Protein AF-A0A4U3AKW9-F1 (afdb_monomer)

Secondary structure (DSSP, 8-state):
-THHHHHHHHHHHHHHHHHHHHIIIIIHHHHHHHHHHHHHHTT--S-------SSHHHHHHHHHHHHHHHHHHHHHHHHHHHHHHHHHHHHHHHHHHHHHHHHHHHHHHHHHHHHHHHHHHHTT-

pLDDT: mean 92.84, std 8.99, range [41.31, 97.69]

Radius of gyration: 38.47 Å; Cα contacts (8 Å, |Δi|>4): 36; chains: 1; bounding box: 87×19×115 Å

Structure (mmCIF, N/CA/C/O backbone):
data_AF-A0A4U3AKW9-F1
#
_entry.id   AF-A0A4U3AKW9-F1
#
loop_
_atom_site.group_PDB
_atom_site.id
_atom_site.type_symbol
_atom_site.label_atom_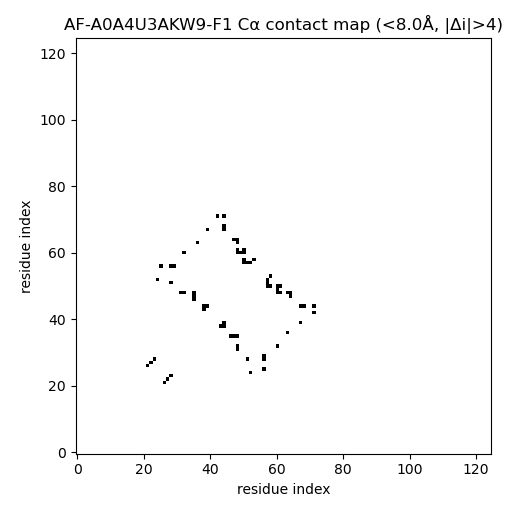id
_atom_site.label_alt_id
_atom_site.label_comp_id
_atom_site.label_asym_id
_atom_site.label_entity_id
_atom_site.label_seq_id
_atom_site.pdbx_PDB_ins_code
_atom_site.Cartn_x
_atom_site.Cartn_y
_atom_site.Cartn_z
_atom_site.occupancy
_atom_site.B_iso_or_equiv
_atom_site.auth_seq_id
_atom_site.auth_comp_id
_atom_site.auth_asym_id
_atom_site.auth_atom_id
_atom_site.pdbx_PDB_model_num
ATOM 1 N N . LYS A 1 1 ? 22.980 9.761 -55.810 1.00 66.50 1 LYS A N 1
ATOM 2 C CA . LYS A 1 1 ? 21.531 9.530 -55.580 1.00 66.50 1 LYS A CA 1
ATOM 3 C C . LYS A 1 1 ? 21.327 8.424 -54.540 1.00 66.50 1 LYS A C 1
ATOM 5 O O . LYS A 1 1 ? 20.449 8.562 -53.703 1.00 66.50 1 LYS A O 1
ATOM 10 N N . ASP A 1 2 ? 22.215 7.429 -54.506 1.00 81.38 2 ASP A N 1
ATOM 11 C CA . ASP A 1 2 ? 22.179 6.291 -53.568 1.00 81.38 2 ASP A CA 1
ATOM 12 C C . ASP A 1 2 ? 22.441 6.666 -52.099 1.00 81.38 2 ASP A C 1
ATOM 14 O O . ASP A 1 2 ? 21.935 6.012 -51.194 1.00 81.38 2 ASP A O 1
ATOM 18 N N . TYR A 1 3 ? 23.136 7.782 -51.835 1.00 90.19 3 TYR A N 1
ATOM 19 C CA . TYR A 1 3 ? 23.365 8.274 -50.467 1.00 90.19 3 TYR A CA 1
ATOM 20 C C . TYR A 1 3 ? 22.070 8.599 -49.701 1.00 90.19 3 TYR A C 1
ATOM 22 O O . TYR A 1 3 ? 22.019 8.413 -48.488 1.00 90.19 3 TYR A O 1
ATOM 30 N N . TYR A 1 4 ? 21.007 9.035 -50.391 1.00 93.50 4 TYR A N 1
ATOM 31 C CA . TYR A 1 4 ? 19.712 9.291 -49.753 1.00 93.50 4 TYR A CA 1
ATOM 32 C C . TYR A 1 4 ? 19.062 8.000 -49.244 1.00 93.50 4 TYR A C 1
ATOM 34 O O . TYR A 1 4 ? 18.428 8.012 -48.193 1.00 93.50 4 TYR A O 1
ATOM 42 N N . VAL A 1 5 ? 19.252 6.880 -49.950 1.00 93.38 5 VAL A N 1
ATOM 43 C CA . VAL A 1 5 ? 18.687 5.577 -49.564 1.00 93.38 5 VAL A CA 1
ATOM 44 C C . VAL A 1 5 ? 19.335 5.079 -48.273 1.00 93.38 5 VAL A C 1
ATOM 46 O O . VAL A 1 5 ? 18.629 4.698 -47.341 1.00 93.38 5 VAL A O 1
ATOM 49 N N . TYR A 1 6 ? 20.665 5.162 -48.169 1.00 93.75 6 TYR A N 1
ATOM 50 C CA . TYR A 1 6 ? 21.379 4.811 -46.936 1.00 93.75 6 TYR A CA 1
ATOM 51 C C . TYR A 1 6 ? 20.981 5.702 -45.752 1.00 93.75 6 TYR A C 1
ATOM 53 O O . TYR A 1 6 ? 20.806 5.202 -44.641 1.00 93.75 6 TYR A O 1
ATOM 61 N N . LEU A 1 7 ? 20.777 7.002 -45.987 1.00 95.38 7 LEU A N 1
ATOM 62 C CA . LEU A 1 7 ? 20.337 7.942 -44.954 1.00 95.38 7 LEU A CA 1
ATOM 63 C C . LEU A 1 7 ? 18.937 7.589 -44.428 1.00 95.38 7 LEU A C 1
ATOM 65 O O . LEU A 1 7 ? 18.734 7.551 -43.217 1.00 95.38 7 LEU A O 1
ATOM 69 N N . ILE A 1 8 ? 17.988 7.269 -45.313 1.00 95.31 8 ILE A N 1
ATOM 70 C CA . ILE A 1 8 ? 16.627 6.870 -44.918 1.00 95.31 8 ILE A CA 1
ATOM 71 C C . ILE A 1 8 ? 16.653 5.592 -44.075 1.00 95.31 8 ILE A C 1
ATOM 73 O O . ILE A 1 8 ? 15.999 5.541 -43.034 1.00 95.31 8 ILE A O 1
ATOM 77 N N . ILE A 1 9 ? 17.428 4.581 -44.483 1.00 96.00 9 ILE A N 1
ATOM 78 C CA . ILE A 1 9 ? 17.561 3.321 -43.735 1.00 96.00 9 ILE A CA 1
ATOM 79 C C . ILE A 1 9 ? 18.137 3.580 -42.337 1.00 96.00 9 ILE A C 1
ATOM 81 O O . ILE A 1 9 ? 17.621 3.057 -41.350 1.00 96.00 9 ILE A O 1
ATOM 85 N N . PHE A 1 10 ? 19.163 4.428 -42.236 1.00 96.31 10 PHE A N 1
ATOM 86 C CA . PHE A 1 10 ? 19.758 4.806 -40.956 1.00 96.31 10 PHE A CA 1
ATOM 87 C C . PHE A 1 10 ? 18.752 5.503 -40.026 1.00 96.31 10 PHE A C 1
ATOM 89 O O . PHE A 1 10 ? 18.633 5.135 -38.856 1.00 96.31 10 PHE A O 1
ATOM 96 N N . VAL A 1 11 ? 17.978 6.463 -40.544 1.00 97.19 11 VAL A N 1
ATOM 97 C CA . VAL A 1 11 ? 16.941 7.164 -39.768 1.00 97.19 11 VAL A CA 1
ATOM 98 C C . VAL A 1 11 ? 15.830 6.206 -39.329 1.00 97.19 11 VAL A C 1
ATOM 100 O O . VAL A 1 11 ? 15.391 6.271 -38.183 1.00 97.19 11 VAL A O 1
ATOM 103 N N . LEU A 1 12 ? 15.410 5.279 -40.194 1.00 97.06 12 LEU A N 1
ATOM 104 C CA . LEU A 1 12 ? 14.415 4.257 -39.854 1.00 97.06 12 LEU A CA 1
ATOM 105 C C . LEU A 1 12 ? 14.876 3.382 -38.685 1.00 97.06 12 LEU A C 1
ATOM 107 O O . LEU A 1 12 ? 14.122 3.176 -37.734 1.00 97.06 12 LEU A O 1
ATOM 111 N N . ILE A 1 13 ? 16.127 2.915 -38.727 1.00 97.25 13 ILE A N 1
ATOM 112 C CA . ILE A 1 13 ? 16.722 2.139 -37.633 1.00 97.25 13 ILE A CA 1
ATOM 113 C C . ILE A 1 13 ? 16.727 2.961 -36.340 1.00 97.25 13 ILE A C 1
ATOM 115 O O . ILE A 1 13 ? 16.332 2.454 -35.290 1.00 97.25 13 ILE A O 1
ATOM 119 N N . LEU A 1 14 ? 17.115 4.237 -36.411 1.00 97.00 14 LEU A N 1
ATOM 120 C CA . LEU A 1 14 ? 17.156 5.113 -35.243 1.00 97.00 14 LEU A CA 1
ATOM 121 C C . LEU A 1 14 ? 15.765 5.296 -34.610 1.00 97.00 14 LEU A C 1
ATOM 123 O O . LEU A 1 14 ? 15.634 5.202 -33.391 1.00 97.00 14 LEU A O 1
ATOM 127 N N . ILE A 1 15 ? 14.718 5.485 -35.421 1.00 96.81 15 ILE A N 1
ATOM 128 C CA . ILE A 1 15 ? 13.331 5.609 -34.944 1.00 96.81 15 ILE A CA 1
ATOM 129 C C . ILE A 1 15 ? 12.881 4.333 -34.227 1.00 96.81 15 ILE A C 1
ATOM 131 O O . ILE A 1 15 ? 12.294 4.415 -33.149 1.00 96.81 15 ILE A O 1
ATOM 135 N N . VAL A 1 16 ? 13.177 3.155 -34.786 1.00 96.94 16 VAL A N 1
ATOM 136 C CA . VAL A 1 16 ? 12.818 1.868 -34.167 1.00 96.94 16 VAL A CA 1
ATOM 137 C C . VAL A 1 16 ? 13.526 1.691 -32.823 1.00 96.94 16 VAL A C 1
ATOM 139 O O . VAL A 1 16 ? 12.891 1.310 -31.839 1.00 96.94 16 VAL A O 1
ATOM 142 N N . LEU A 1 17 ? 14.818 2.025 -32.748 1.00 96.81 17 LEU A N 1
ATOM 143 C CA . LEU A 1 17 ? 15.591 1.950 -31.505 1.00 96.81 17 LEU A CA 1
ATOM 144 C C . LEU A 1 17 ? 15.048 2.901 -30.432 1.00 96.81 17 LEU A C 1
ATOM 146 O O . LEU A 1 17 ? 14.847 2.491 -29.287 1.00 96.81 17 LEU A O 1
ATOM 150 N N . ILE A 1 18 ? 14.763 4.151 -30.804 1.00 96.06 18 ILE A N 1
ATOM 151 C CA . ILE A 1 18 ? 14.194 5.157 -29.899 1.00 96.06 18 ILE A CA 1
ATOM 152 C C . ILE A 1 18 ? 12.797 4.732 -29.429 1.00 96.06 18 ILE A C 1
ATOM 154 O O . ILE A 1 18 ? 12.503 4.786 -28.236 1.00 96.06 18 ILE A O 1
ATOM 158 N N . SER A 1 19 ? 11.944 4.258 -30.338 1.00 95.88 19 SER A N 1
ATOM 159 C CA . SER A 1 19 ? 10.599 3.774 -30.008 1.00 95.88 19 SER A CA 1
ATOM 160 C C . SER A 1 19 ? 10.645 2.621 -29.001 1.00 95.88 19 SER A C 1
ATOM 162 O O . SER A 1 19 ? 9.946 2.644 -27.985 1.00 95.88 19 SER A O 1
ATOM 164 N N . PHE A 1 20 ? 11.538 1.651 -29.218 1.00 96.62 20 PHE A N 1
ATOM 165 C CA . PHE A 1 20 ? 11.737 0.541 -28.290 1.00 96.62 20 PHE A CA 1
ATOM 166 C C . PHE A 1 20 ? 12.235 1.012 -26.914 1.00 96.62 20 PHE A C 1
ATOM 168 O O . PHE A 1 20 ? 11.788 0.508 -25.879 1.00 96.62 20 PHE A O 1
ATOM 175 N N . TYR A 1 21 ? 13.118 2.014 -26.886 1.00 94.56 21 TYR A N 1
ATOM 176 C CA . TYR A 1 21 ? 13.593 2.633 -25.650 1.00 94.56 21 TYR A CA 1
ATOM 177 C C . TYR A 1 21 ? 12.451 3.303 -24.863 1.00 94.56 21 TYR A C 1
ATOM 179 O O . TYR A 1 21 ? 12.255 2.990 -23.684 1.00 94.56 21 TYR A O 1
ATOM 187 N N . TYR A 1 22 ? 11.643 4.148 -25.514 1.00 93.62 22 TYR A N 1
ATOM 188 C CA . TYR A 1 22 ? 10.485 4.811 -24.895 1.00 93.62 22 TYR A CA 1
ATOM 189 C C . TYR A 1 22 ? 9.421 3.823 -24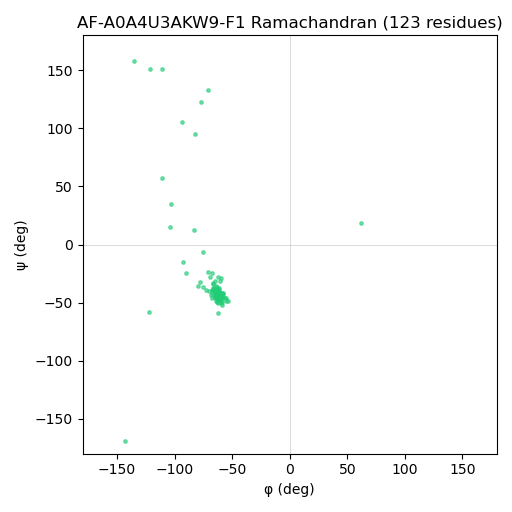.410 1.00 93.62 22 TYR A C 1
ATOM 191 O O . TYR A 1 22 ? 8.872 3.992 -23.319 1.00 93.62 22 TYR A O 1
ATOM 199 N N . SER A 1 23 ? 9.163 2.761 -25.177 1.00 93.75 23 SER A N 1
ATOM 200 C CA . SER A 1 23 ? 8.236 1.697 -24.783 1.00 93.75 23 SER A CA 1
ATOM 201 C C . SER A 1 23 ? 8.619 1.088 -23.428 1.00 93.75 23 SER A C 1
ATOM 203 O O . SER A 1 23 ? 7.776 0.952 -22.538 1.00 93.75 23 SER A O 1
ATOM 205 N N . LYS A 1 24 ? 9.910 0.789 -23.224 1.00 90.62 24 LYS A N 1
ATOM 206 C CA . LYS A 1 24 ? 10.400 0.209 -21.965 1.00 90.62 24 LYS A CA 1
ATOM 207 C C . LYS A 1 24 ? 10.489 1.204 -20.812 1.00 90.62 24 LYS A C 1
ATOM 209 O O . LYS A 1 24 ? 10.259 0.796 -19.677 1.00 90.62 24 LYS A O 1
ATOM 214 N N . LYS A 1 25 ? 10.869 2.457 -21.072 1.00 91.12 25 LYS A N 1
ATOM 215 C CA . LYS A 1 25 ? 11.151 3.446 -20.018 1.00 91.12 25 LYS A CA 1
ATOM 216 C C . LYS A 1 25 ? 9.946 4.279 -19.592 1.00 91.12 25 LYS A C 1
ATOM 218 O O . LYS A 1 25 ? 9.945 4.745 -18.464 1.00 91.12 25 LYS A O 1
ATOM 223 N N . ILE A 1 26 ? 8.942 4.441 -20.454 1.00 93.56 26 ILE A N 1
ATOM 224 C CA . ILE A 1 26 ? 7.778 5.297 -20.180 1.00 93.56 26 ILE A CA 1
ATOM 225 C C . ILE A 1 26 ? 6.476 4.503 -20.265 1.00 93.56 26 ILE A C 1
ATOM 227 O O . ILE A 1 26 ? 5.741 4.416 -19.284 1.00 93.56 26 ILE A O 1
ATOM 231 N N . ALA A 1 27 ? 6.191 3.878 -21.412 1.00 94.56 27 ALA A N 1
ATOM 232 C CA . ALA A 1 27 ? 4.880 3.264 -21.637 1.00 94.56 27 ALA A CA 1
ATOM 233 C C . ALA A 1 27 ? 4.611 2.085 -20.689 1.00 94.56 27 ALA A C 1
ATOM 235 O O . ALA A 1 27 ? 3.535 1.994 -20.101 1.00 94.56 27 ALA A O 1
ATOM 236 N N . LYS A 1 28 ? 5.597 1.196 -20.506 1.00 93.56 28 LYS A N 1
ATOM 237 C CA . LYS A 1 28 ? 5.444 0.023 -19.637 1.00 93.56 28 LYS A CA 1
ATOM 238 C C . LYS A 1 28 ? 5.219 0.397 -18.157 1.00 93.56 28 LYS A C 1
ATOM 240 O O . LYS A 1 28 ? 4.252 -0.119 -17.600 1.00 93.56 28 LYS A O 1
ATOM 245 N N . PRO A 1 29 ? 6.013 1.287 -17.528 1.00 94.06 29 PRO A N 1
ATOM 246 C CA . PRO A 1 29 ? 5.735 1.749 -16.164 1.00 94.06 29 PRO A CA 1
ATOM 247 C C . PRO A 1 29 ? 4.366 2.424 -16.003 1.00 94.06 29 PRO A C 1
ATOM 249 O O . PRO A 1 29 ? 3.655 2.139 -15.044 1.00 94.06 29 PRO A O 1
ATOM 252 N N . LEU A 1 30 ? 3.947 3.264 -16.959 1.00 95.38 30 LEU A N 1
ATOM 253 C CA . LEU A 1 30 ? 2.647 3.947 -16.889 1.00 95.38 30 LEU A CA 1
ATOM 254 C C . LEU A 1 30 ? 1.460 2.978 -16.948 1.00 95.38 30 LEU A C 1
ATOM 256 O O . LEU A 1 30 ? 0.490 3.148 -16.211 1.00 95.38 30 LEU A O 1
ATOM 260 N N . LEU A 1 31 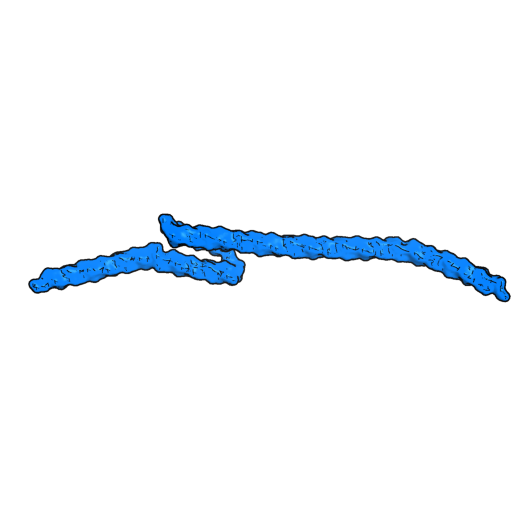? 1.542 1.942 -17.788 1.00 95.00 31 LEU A N 1
ATOM 261 C CA . LEU A 1 31 ? 0.517 0.896 -17.837 1.00 95.00 31 LEU A CA 1
ATOM 262 C C . LEU A 1 31 ? 0.432 0.132 -16.511 1.00 95.00 31 LEU A C 1
ATOM 264 O O . LEU A 1 31 ? -0.666 -0.088 -16.008 1.00 95.00 31 LEU A O 1
ATOM 268 N N . GLN A 1 32 ? 1.578 -0.194 -15.905 1.00 94.56 32 GLN A N 1
ATOM 269 C CA . GLN A 1 32 ? 1.619 -0.852 -14.596 1.00 94.56 32 GLN A CA 1
ATOM 270 C C . GLN A 1 32 ? 0.991 0.014 -13.499 1.00 94.56 32 GLN A C 1
ATOM 272 O O . GLN A 1 32 ? 0.163 -0.482 -12.739 1.00 94.56 32 GLN A O 1
ATOM 277 N N . ILE A 1 33 ? 1.321 1.310 -13.451 1.00 96.50 33 ILE A N 1
ATOM 278 C CA . ILE A 1 33 ? 0.714 2.259 -12.506 1.00 96.50 33 ILE A CA 1
ATOM 279 C C . ILE A 1 33 ? -0.810 2.258 -12.646 1.00 96.50 33 ILE A C 1
ATOM 281 O O . ILE A 1 33 ? -1.525 2.159 -11.649 1.00 96.50 33 ILE A O 1
ATOM 285 N N . ASN A 1 34 ? -1.314 2.358 -13.876 1.00 95.88 34 ASN A N 1
ATOM 286 C CA . ASN A 1 34 ? -2.746 2.384 -14.149 1.00 95.88 34 ASN A CA 1
ATOM 287 C C . ASN A 1 34 ? -3.445 1.089 -13.708 1.00 95.88 34 ASN A C 1
ATOM 289 O O . ASN A 1 34 ? -4.493 1.144 -13.064 1.00 95.88 34 ASN A O 1
ATOM 293 N N . ASP A 1 35 ? -2.862 -0.068 -14.014 1.00 96.19 35 ASP A N 1
ATOM 294 C CA . ASP A 1 35 ? -3.460 -1.360 -13.680 1.00 96.19 35 ASP A CA 1
ATOM 295 C C . ASP A 1 35 ? -3.466 -1.613 -12.166 1.00 96.19 35 ASP A C 1
ATOM 297 O O . ASP A 1 35 ? -4.496 -2.008 -11.618 1.00 96.19 35 ASP A O 1
ATOM 301 N N . THR A 1 36 ? -2.375 -1.308 -11.457 1.00 96.44 36 THR A N 1
ATOM 302 C CA . THR A 1 36 ? -2.340 -1.412 -9.988 1.00 96.44 36 THR A CA 1
ATOM 303 C C . THR A 1 36 ? -3.277 -0.396 -9.333 1.00 96.44 36 THR A C 1
ATOM 305 O O . THR A 1 36 ? -3.966 -0.724 -8.372 1.00 96.44 36 THR A O 1
ATOM 308 N N . THR A 1 37 ? -3.387 0.818 -9.875 1.00 97.00 37 THR A N 1
ATOM 309 C CA . THR A 1 37 ? -4.310 1.839 -9.348 1.00 97.00 37 THR A CA 1
ATOM 310 C C . THR A 1 37 ? -5.774 1.410 -9.489 1.00 97.00 37 THR A C 1
ATOM 312 O O . THR A 1 37 ? -6.572 1.650 -8.585 1.00 97.00 37 THR A O 1
ATOM 315 N N . LYS A 1 38 ? -6.140 0.705 -10.570 1.00 96.81 38 LYS A N 1
ATOM 316 C CA . LYS A 1 38 ? -7.474 0.092 -10.704 1.00 96.81 38 LYS A CA 1
ATOM 317 C C . LYS A 1 38 ? -7.734 -0.984 -9.648 1.00 96.81 38 LYS A C 1
ATOM 319 O O . LYS A 1 38 ? -8.847 -1.051 -9.135 1.00 96.81 38 LYS A O 1
ATOM 324 N N . LYS A 1 39 ? -6.728 -1.795 -9.300 1.00 96.50 39 LYS A N 1
ATOM 325 C CA . LYS A 1 39 ? -6.834 -2.784 -8.209 1.00 96.50 39 LYS A CA 1
ATOM 326 C C . LYS A 1 39 ? -7.051 -2.100 -6.858 1.00 96.50 39 LYS A C 1
ATOM 328 O O . LYS A 1 39 ? -7.995 -2.446 -6.155 1.00 96.50 39 LYS A O 1
ATOM 333 N N . ILE A 1 40 ? -6.283 -1.047 -6.570 1.00 96.75 40 ILE A N 1
ATOM 334 C CA . ILE A 1 40 ? -6.441 -0.224 -5.359 1.00 96.75 40 ILE A CA 1
ATOM 335 C C . ILE A 1 40 ? -7.857 0.368 -5.275 1.00 96.75 40 ILE A C 1
ATOM 337 O O . ILE A 1 40 ? -8.480 0.332 -4.216 1.00 96.75 40 ILE A O 1
ATOM 341 N N . ALA A 1 41 ? -8.401 0.869 -6.389 1.00 95.56 41 ALA A N 1
ATOM 342 C CA . ALA A 1 41 ? -9.779 1.362 -6.446 1.00 95.56 41 ALA A CA 1
ATOM 343 C C . ALA A 1 41 ? -10.821 0.261 -6.160 1.00 95.56 41 ALA A C 1
ATOM 345 O O . ALA A 1 41 ? -11.899 0.549 -5.646 1.00 95.56 41 ALA A O 1
ATOM 346 N N . GLY A 1 42 ? -10.487 -0.997 -6.455 1.00 96.19 42 GLY A N 1
ATOM 347 C CA . GLY A 1 42 ? -11.251 -2.186 -6.079 1.00 96.19 42 GLY A CA 1
ATOM 348 C C . GLY A 1 42 ? -10.989 -2.696 -4.656 1.00 96.19 42 GLY A C 1
ATOM 349 O O . GLY A 1 42 ? -11.399 -3.811 -4.353 1.00 96.19 42 GLY A O 1
ATOM 350 N N . LEU A 1 43 ? -10.319 -1.913 -3.798 1.00 94.94 43 LEU A N 1
ATOM 351 C CA . LEU A 1 43 ? -9.895 -2.284 -2.437 1.00 94.94 43 LEU A CA 1
ATOM 352 C C . LEU A 1 43 ? -8.906 -3.461 -2.378 1.00 94.94 43 LEU A C 1
ATOM 354 O O . LEU A 1 43 ? -8.715 -4.063 -1.319 1.00 94.94 43 LEU A O 1
ATOM 358 N N . ASP A 1 44 ? -8.250 -3.773 -3.494 1.00 96.12 44 ASP A N 1
ATOM 359 C CA . ASP A 1 44 ? -7.168 -4.748 -3.547 1.00 96.12 44 ASP A CA 1
ATOM 360 C C . ASP A 1 44 ? -5.819 -4.034 -3.393 1.00 96.12 44 ASP A C 1
ATOM 362 O O . ASP A 1 44 ? -5.321 -3.370 -4.305 1.00 96.12 44 ASP A O 1
ATOM 366 N N . PHE A 1 45 ? -5.238 -4.180 -2.202 1.00 95.44 45 PHE A N 1
ATOM 367 C CA . PHE A 1 45 ? -3.950 -3.600 -1.814 1.00 95.44 45 PHE A CA 1
ATOM 368 C C . PHE A 1 45 ? -2.815 -4.642 -1.809 1.00 95.44 45 PHE A C 1
ATOM 370 O O . PHE A 1 45 ? -1.768 -4.409 -1.204 1.00 95.44 45 PHE A O 1
ATOM 377 N N . SER A 1 46 ? -3.022 -5.813 -2.427 1.00 93.56 46 SER A N 1
ATOM 378 C CA . SER A 1 46 ? -2.053 -6.921 -2.415 1.00 93.56 46 SER A CA 1
ATOM 379 C C . SER A 1 46 ? -0.801 -6.655 -3.257 1.00 93.56 46 SER A C 1
ATOM 381 O O . SER A 1 46 ? 0.260 -7.224 -2.994 1.00 93.56 46 SER A O 1
ATOM 383 N N . GLU A 1 47 ? -0.904 -5.767 -4.246 1.00 91.75 47 GLU A N 1
ATOM 384 C CA . GLU A 1 47 ? 0.184 -5.409 -5.150 1.00 91.75 47 GLU A CA 1
ATOM 385 C C . GLU A 1 47 ? 0.680 -3.978 -4.930 1.00 91.75 47 GLU A C 1
ATOM 387 O O . GLU A 1 47 ? -0.066 -3.070 -4.561 1.00 91.75 47 GLU A O 1
ATOM 392 N N . THR A 1 48 ? 1.965 -3.767 -5.220 1.00 93.00 48 THR A N 1
ATOM 393 C CA . THR A 1 48 ? 2.601 -2.445 -5.218 1.00 93.00 48 THR A CA 1
ATOM 394 C C . THR A 1 48 ? 3.187 -2.140 -6.587 1.00 93.00 48 THR A C 1
ATOM 396 O O . THR A 1 48 ? 3.586 -3.036 -7.333 1.00 93.00 48 THR A O 1
ATOM 399 N N . ILE A 1 49 ? 3.246 -0.856 -6.921 1.00 96.00 49 ILE A N 1
ATOM 400 C CA . ILE A 1 49 ? 3.822 -0.381 -8.173 1.00 96.00 49 ILE A CA 1
ATOM 401 C C . ILE A 1 49 ? 5.354 -0.431 -8.053 1.00 96.00 49 ILE A C 1
ATOM 403 O O . ILE A 1 49 ? 5.912 0.206 -7.154 1.00 96.00 49 ILE A O 1
ATOM 407 N N . PRO A 1 50 ? 6.072 -1.145 -8.936 1.00 91.75 50 PRO A N 1
ATOM 408 C CA . PRO A 1 50 ? 7.527 -1.199 -8.883 1.00 91.75 50 PRO A CA 1
ATOM 409 C C . PRO A 1 50 ? 8.154 0.140 -9.298 1.00 91.75 50 PRO A C 1
ATOM 411 O O . PRO A 1 50 ? 7.823 0.699 -10.341 1.00 91.75 50 PRO A O 1
ATOM 414 N N . ILE A 1 51 ? 9.127 0.628 -8.523 1.00 93.88 51 ILE A N 1
ATOM 415 C CA . ILE A 1 51 ? 9.883 1.847 -8.851 1.00 93.88 51 ILE A CA 1
ATOM 416 C C . ILE A 1 51 ? 11.003 1.478 -9.835 1.00 93.88 51 ILE A C 1
ATOM 418 O O . ILE A 1 51 ? 12.072 1.009 -9.441 1.00 93.88 51 ILE A O 1
ATOM 422 N N . THR A 1 52 ? 10.748 1.637 -11.136 1.00 89.88 52 THR A N 1
ATOM 423 C CA . THR A 1 52 ? 11.686 1.229 -12.206 1.00 89.88 52 THR A CA 1
ATOM 424 C C . THR A 1 52 ? 12.632 2.333 -12.680 1.00 89.88 52 THR A C 1
ATOM 426 O O . THR A 1 52 ? 13.612 2.059 -13.382 1.00 89.88 52 THR A O 1
ATOM 429 N N . THR A 1 53 ? 12.331 3.585 -12.343 1.00 89.38 53 THR A N 1
ATOM 430 C CA . THR A 1 53 ? 13.044 4.787 -12.791 1.00 89.38 53 THR A CA 1
ATOM 43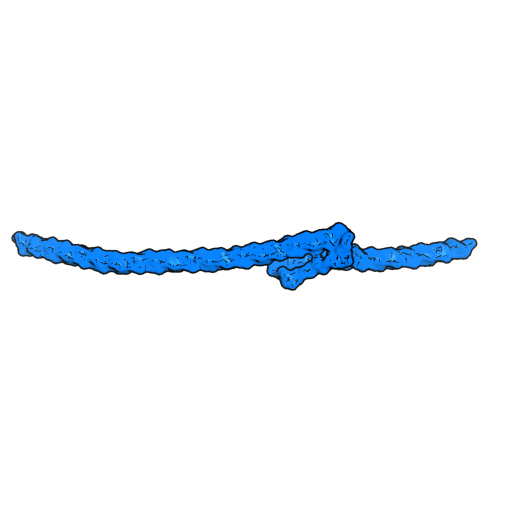1 C C . THR A 1 53 ? 13.280 5.733 -11.611 1.00 89.38 53 THR A C 1
ATOM 433 O O . THR A 1 53 ? 12.620 5.627 -10.582 1.00 89.38 53 THR A O 1
ATOM 436 N N . LYS A 1 54 ? 14.281 6.614 -11.732 1.00 93.00 54 LYS A N 1
ATOM 437 C CA . LYS A 1 54 ? 14.616 7.657 -10.744 1.00 93.00 54 LYS A CA 1
ATOM 438 C C . LYS A 1 54 ? 14.288 9.032 -11.328 1.00 93.00 54 LYS A C 1
ATOM 440 O O . LYS A 1 54 ? 15.176 9.851 -11.534 1.00 93.00 54 LYS A O 1
ATOM 445 N N . ASP A 1 55 ? 13.035 9.186 -11.713 1.00 94.38 55 ASP A N 1
ATOM 446 C CA . ASP A 1 55 ? 12.459 10.354 -12.373 1.00 94.38 55 ASP A CA 1
ATOM 447 C C . ASP A 1 55 ? 11.029 10.566 -11.849 1.00 94.38 55 ASP A C 1
ATOM 449 O O . ASP A 1 55 ? 10.602 9.902 -10.900 1.00 94.38 55 ASP A O 1
ATOM 453 N N . GLU A 1 56 ? 10.266 11.446 -12.490 1.00 96.12 56 GLU A N 1
ATOM 454 C CA . GLU A 1 56 ? 8.897 11.782 -12.101 1.00 96.12 56 GLU A CA 1
ATOM 455 C C . GLU A 1 56 ? 7.957 10.563 -12.120 1.00 96.12 56 GLU A C 1
ATOM 457 O O . GLU A 1 56 ? 6.998 10.505 -11.348 1.00 96.12 56 GLU A O 1
ATOM 462 N N . ILE A 1 57 ? 8.226 9.561 -12.967 1.00 95.69 57 ILE A N 1
ATOM 463 C CA . ILE A 1 57 ? 7.451 8.310 -13.006 1.00 95.69 57 ILE A CA 1
ATOM 464 C C . ILE A 1 57 ? 7.776 7.454 -11.774 1.00 95.69 57 ILE A C 1
ATOM 466 O O . ILE A 1 57 ? 6.882 6.837 -11.183 1.00 95.69 57 ILE A O 1
ATOM 470 N N . GLY A 1 58 ? 9.045 7.434 -11.365 1.00 96.56 58 G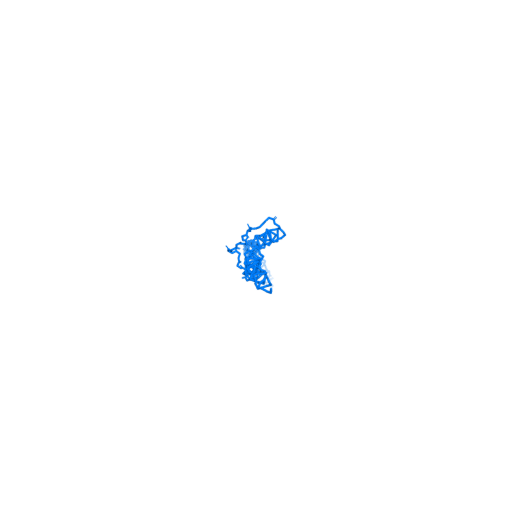LY A N 1
ATOM 471 C CA . GLY A 1 58 ? 9.485 6.799 -10.125 1.00 96.56 58 GLY A CA 1
ATOM 472 C C . GLY A 1 58 ? 8.833 7.429 -8.895 1.00 96.56 58 GLY A C 1
ATOM 473 O O . GLY A 1 58 ? 8.250 6.716 -8.074 1.00 96.56 58 GLY A O 1
ATOM 474 N N . ASP A 1 59 ? 8.846 8.759 -8.818 1.00 97.56 59 ASP A N 1
ATOM 475 C CA . ASP A 1 59 ? 8.234 9.515 -7.721 1.00 97.56 59 ASP A CA 1
ATOM 476 C C . ASP A 1 59 ? 6.712 9.314 -7.676 1.00 97.56 59 ASP A C 1
ATOM 478 O O . ASP A 1 59 ? 6.137 9.079 -6.611 1.00 97.56 59 ASP A O 1
ATOM 482 N N . LEU A 1 60 ? 6.042 9.313 -8.835 1.00 96.19 60 LEU A N 1
ATOM 483 C CA . LEU A 1 60 ? 4.613 9.004 -8.929 1.00 96.19 60 LEU A CA 1
ATOM 484 C C . LEU A 1 60 ? 4.301 7.594 -8.409 1.00 96.19 60 LEU A C 1
ATOM 486 O O . LEU A 1 60 ? 3.349 7.411 -7.647 1.00 96.19 60 LEU A O 1
ATOM 490 N N . SER A 1 61 ? 5.122 6.608 -8.778 1.00 97.25 61 SER A N 1
ATOM 491 C CA . SER A 1 61 ? 4.987 5.225 -8.305 1.00 97.25 61 SER A CA 1
ATOM 492 C C . SER A 1 61 ? 5.099 5.147 -6.780 1.00 97.25 61 SER A C 1
ATOM 494 O O . SER A 1 61 ? 4.286 4.496 -6.119 1.00 97.25 61 SER A O 1
ATOM 496 N N . GLN A 1 62 ? 6.070 5.857 -6.200 1.00 97.50 62 GLN A N 1
ATOM 497 C CA . GLN A 1 62 ? 6.258 5.927 -4.752 1.00 97.50 62 GLN A CA 1
ATOM 498 C C . GLN A 1 62 ? 5.079 6.611 -4.043 1.00 97.50 62 GLN A C 1
ATOM 500 O O . GLN A 1 62 ? 4.612 6.125 -3.006 1.00 97.50 62 GLN A O 1
ATOM 505 N N . ASN A 1 63 ? 4.571 7.706 -4.606 1.00 97.12 63 ASN A N 1
ATOM 506 C CA . ASN A 1 63 ? 3.440 8.441 -4.046 1.00 97.12 63 ASN A CA 1
ATOM 507 C C . ASN A 1 63 ? 2.168 7.586 -4.025 1.00 97.12 63 ASN A C 1
ATOM 509 O O . ASN A 1 63 ? 1.499 7.509 -2.994 1.00 97.12 63 ASN A O 1
ATOM 513 N N . ILE A 1 64 ? 1.867 6.874 -5.116 1.00 97.19 64 ILE A N 1
ATOM 514 C CA . ILE A 1 64 ? 0.697 5.987 -5.175 1.00 97.19 64 ILE A CA 1
ATOM 515 C C . ILE A 1 64 ? 0.854 4.803 -4.216 1.00 97.19 64 ILE A C 1
ATOM 517 O O . ILE A 1 64 ? -0.103 4.451 -3.530 1.00 97.19 64 ILE A O 1
ATOM 521 N N . ASN A 1 65 ? 2.049 4.222 -4.086 1.00 97.31 65 ASN A N 1
ATOM 522 C CA . ASN A 1 65 ? 2.287 3.166 -3.096 1.00 97.31 65 ASN A CA 1
ATOM 523 C C . ASN A 1 65 ? 2.066 3.653 -1.660 1.00 97.31 65 ASN A C 1
ATOM 525 O O . ASN A 1 65 ? 1.487 2.941 -0.839 1.00 97.31 65 ASN A O 1
ATOM 529 N N . THR A 1 66 ? 2.506 4.874 -1.354 1.00 97.62 66 THR A N 1
ATOM 530 C CA . THR A 1 66 ? 2.301 5.484 -0.035 1.00 97.62 66 THR A CA 1
ATOM 531 C C . THR A 1 66 ? 0.815 5.704 0.233 1.00 97.62 66 THR A C 1
ATOM 533 O O . THR A 1 66 ? 0.324 5.335 1.301 1.00 97.62 66 THR A O 1
ATOM 536 N N . LEU A 1 67 ? 0.083 6.224 -0.756 1.00 97.06 67 LEU A N 1
ATOM 537 C CA . LEU A 1 67 ? -1.368 6.382 -0.693 1.00 97.06 67 LEU A CA 1
ATOM 538 C C . LEU A 1 67 ? -2.083 5.037 -0.492 1.00 97.06 67 LEU A C 1
ATOM 540 O O . LEU A 1 67 ? -2.917 4.919 0.401 1.00 97.06 67 LEU A O 1
ATOM 544 N N . SER A 1 68 ? -1.722 4.019 -1.276 1.00 97.69 68 SER A N 1
ATOM 545 C CA . SER A 1 68 ? -2.249 2.651 -1.177 1.00 97.69 68 SER A CA 1
ATOM 546 C C . SER A 1 68 ? -2.092 2.094 0.241 1.00 97.69 68 SER A C 1
ATOM 548 O O . SER A 1 68 ? -3.057 1.642 0.858 1.00 97.69 68 SER A O 1
ATOM 550 N 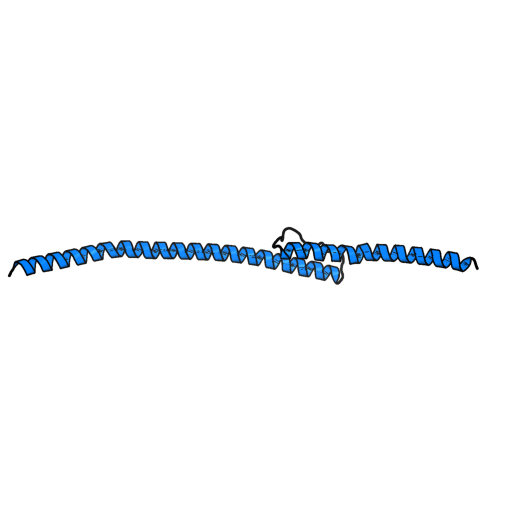N . LYS A 1 69 ? -0.890 2.223 0.816 1.00 97.44 69 LYS A N 1
ATOM 551 C CA . LYS A 1 69 ? -0.592 1.765 2.177 1.00 97.44 69 LYS A CA 1
ATOM 552 C C . LYS A 1 69 ? -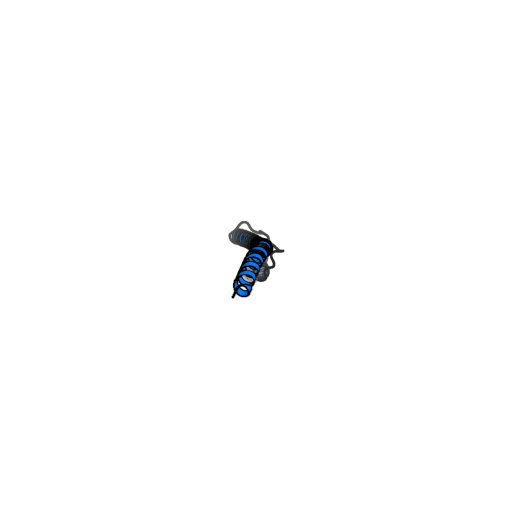1.382 2.528 3.242 1.00 97.44 69 LYS A C 1
ATOM 554 O O . LYS A 1 69 ? -1.869 1.914 4.191 1.00 97.44 69 LYS A O 1
ATOM 559 N N . ALA A 1 70 ? -1.505 3.848 3.099 1.00 97.25 70 ALA A N 1
ATOM 560 C CA . ALA A 1 70 ? -2.283 4.671 4.020 1.00 97.25 70 ALA A CA 1
ATOM 561 C C . ALA A 1 70 ? -3.767 4.281 3.991 1.00 97.25 70 ALA A C 1
ATOM 563 O O . ALA A 1 70 ? -4.354 4.042 5.044 1.00 97.25 70 ALA A O 1
ATOM 564 N N . LEU A 1 71 ? -4.351 4.126 2.798 1.00 97.00 71 LEU A N 1
ATOM 565 C CA . LEU A 1 71 ? -5.734 3.674 2.632 1.00 97.00 71 LEU A CA 1
ATOM 566 C C . LEU A 1 71 ? -5.964 2.301 3.267 1.00 97.00 71 LEU A C 1
ATOM 568 O O . LEU A 1 71 ? -6.888 2.152 4.064 1.00 97.00 71 LEU A O 1
ATOM 572 N N . HIS A 1 72 ? -5.097 1.326 2.981 1.00 97.00 72 HIS A N 1
ATOM 573 C CA . HIS A 1 72 ? -5.183 -0.008 3.575 1.00 97.00 72 HIS A CA 1
ATOM 574 C C . HIS A 1 72 ? -5.161 0.042 5.112 1.00 97.00 72 HIS A C 1
ATOM 576 O O . HIS A 1 72 ? -6.001 -0.567 5.775 1.00 97.00 72 HIS A O 1
ATOM 582 N N . SER A 1 73 ? -4.239 0.824 5.685 1.00 96.94 73 SER A N 1
ATOM 583 C CA . SER A 1 73 ? -4.134 1.000 7.135 1.00 96.94 73 SER A CA 1
ATOM 584 C C . SER A 1 73 ? -5.374 1.665 7.734 1.00 96.94 73 SER A C 1
ATOM 586 O O . SER A 1 73 ? -5.841 1.236 8.786 1.00 96.94 73 SER A O 1
ATOM 588 N N . HIS A 1 74 ? -5.915 2.699 7.088 1.00 97.12 74 HIS A N 1
ATOM 589 C CA . HIS A 1 74 ? -7.101 3.397 7.581 1.00 97.12 74 HIS A CA 1
ATOM 590 C C . HIS A 1 74 ? -8.350 2.519 7.530 1.00 97.12 74 HIS A C 1
ATOM 592 O O . HIS A 1 74 ? -9.132 2.526 8.474 1.00 97.12 74 HIS A O 1
ATOM 598 N N . ILE A 1 75 ? -8.515 1.709 6.482 1.00 96.38 75 ILE A N 1
ATOM 599 C CA . ILE A 1 75 ? -9.621 0.746 6.399 1.00 96.38 75 ILE A CA 1
ATOM 600 C C . ILE A 1 75 ? -9.537 -0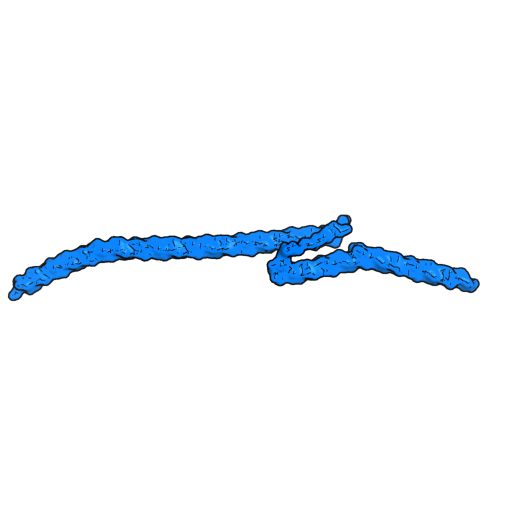.264 7.546 1.00 96.38 75 ILE A C 1
ATOM 602 O O . ILE A 1 75 ? -10.535 -0.510 8.221 1.00 96.38 75 ILE A O 1
ATOM 606 N N . HIS A 1 76 ? -8.348 -0.810 7.808 1.00 96.38 76 HIS A N 1
ATOM 607 C CA . HIS A 1 76 ? -8.153 -1.753 8.906 1.00 96.38 76 HIS A CA 1
ATOM 608 C C . HIS A 1 76 ? -8.430 -1.111 10.275 1.00 96.38 76 HIS A C 1
ATOM 610 O O . HIS A 1 76 ? -9.084 -1.713 11.123 1.00 96.38 76 HIS A O 1
ATOM 616 N N . GLN A 1 77 ? -7.979 0.127 10.491 1.00 97.56 77 GLN A N 1
ATOM 617 C CA . GLN A 1 77 ? -8.268 0.878 11.718 1.00 97.56 77 GLN A CA 1
ATOM 618 C C . GLN A 1 77 ? -9.771 1.096 11.910 1.00 97.56 77 GLN A C 1
ATOM 620 O O . GLN A 1 77 ? -10.288 0.801 12.981 1.00 97.56 77 GLN A O 1
ATOM 625 N N . LEU A 1 78 ? -10.489 1.513 10.862 1.00 97.38 78 LEU A N 1
ATOM 626 C CA . LEU A 1 78 ? -11.941 1.691 10.922 1.00 97.38 78 LEU A CA 1
ATOM 627 C C . LEU A 1 78 ? -12.666 0.389 11.275 1.00 97.38 78 LEU A C 1
ATOM 629 O O . LEU A 1 78 ? -13.583 0.399 12.090 1.00 97.38 78 LEU A O 1
ATOM 633 N N . GLN A 1 79 ? -12.242 -0.742 10.708 1.00 96.44 79 GLN A N 1
ATOM 634 C CA . GLN A 1 79 ? -12.807 -2.047 11.062 1.00 96.44 79 GLN A CA 1
ATOM 635 C C . GLN A 1 79 ? -12.584 -2.387 12.540 1.00 96.44 79 GLN A C 1
ATOM 637 O O . GLN A 1 79 ? -13.500 -2.870 13.206 1.00 96.44 79 GLN A O 1
ATOM 642 N N . GLN A 1 80 ? -11.392 -2.108 13.070 1.00 97.19 80 GLN A N 1
ATOM 643 C CA . GLN A 1 80 ? -11.097 -2.312 14.488 1.00 97.19 80 GLN A CA 1
ATOM 644 C C . GLN A 1 80 ? -11.914 -1.386 15.392 1.00 97.19 80 GLN A C 1
ATOM 646 O O . GLN A 1 80 ? -12.344 -1.810 16.463 1.00 97.19 80 GLN A O 1
ATOM 651 N N . ASP A 1 81 ? -12.134 -0.141 14.979 1.00 97.50 81 ASP A N 1
ATOM 652 C CA . ASP A 1 81 ? -12.904 0.827 15.755 1.00 97.50 81 ASP A CA 1
ATOM 653 C C . ASP A 1 81 ? -14.394 0.467 15.788 1.00 97.50 81 ASP A C 1
ATOM 655 O O . ASP A 1 81 ? -14.992 0.497 16.862 1.00 97.50 81 ASP A O 1
ATOM 659 N N . ILE A 1 82 ? -14.961 0.001 14.668 1.00 97.69 82 ILE A N 1
ATOM 660 C CA . ILE A 1 82 ? -16.334 -0.531 14.615 1.00 97.69 82 ILE A CA 1
ATOM 661 C C . ILE A 1 82 ? -16.490 -1.735 15.553 1.00 97.69 82 ILE A C 1
ATOM 663 O O . ILE A 1 82 ? -17.473 -1.834 16.290 1.00 97.69 82 ILE A O 1
ATOM 667 N N . GLU A 1 83 ? -15.524 -2.657 15.558 1.00 97.19 83 GLU A N 1
ATOM 668 C CA . GLU A 1 83 ? -15.576 -3.830 16.436 1.00 97.19 83 GLU A CA 1
ATOM 669 C C . GLU A 1 83 ? -15.503 -3.430 17.919 1.00 97.19 83 GLU A C 1
ATOM 671 O O . GLU A 1 83 ? -16.274 -3.930 18.740 1.00 97.19 83 GLU A O 1
ATOM 676 N N . LYS A 1 84 ? -14.638 -2.471 18.272 1.00 97.12 84 LYS A N 1
ATOM 677 C CA . LYS A 1 84 ? -14.571 -1.926 19.638 1.00 97.12 84 LYS A CA 1
ATOM 678 C C . LYS A 1 84 ? -15.863 -1.226 20.045 1.00 97.12 84 LYS A C 1
ATOM 680 O O . LYS A 1 84 ? -16.322 -1.416 21.170 1.00 97.12 84 LYS A O 1
ATOM 685 N N . GLU A 1 85 ? -16.450 -0.426 19.158 1.00 97.62 85 GLU A N 1
ATOM 686 C CA . GLU A 1 85 ? -17.711 0.269 19.422 1.00 97.62 85 GLU A CA 1
ATOM 687 C C . GLU A 1 85 ? -18.833 -0.734 19.706 1.00 97.62 85 GLU A C 1
ATOM 689 O O . GLU A 1 85 ? -19.550 -0.604 20.700 1.00 97.62 85 GLU A O 1
ATOM 694 N N . LYS A 1 86 ? -18.915 -1.804 18.911 1.00 96.81 86 LYS A N 1
ATOM 695 C CA . LYS A 1 86 ? -19.874 -2.893 19.118 1.00 96.81 86 LYS A CA 1
ATOM 696 C C . LYS A 1 86 ? -19.679 -3.599 20.463 1.00 96.81 86 LYS A C 1
ATOM 698 O O . LYS A 1 86 ? -20.653 -3.892 21.158 1.00 96.81 86 LYS A O 1
ATOM 703 N N . GLN A 1 87 ? -18.434 -3.865 20.858 1.00 96.62 87 GLN A N 1
ATOM 704 C CA . GLN A 1 87 ? -18.127 -4.459 22.165 1.00 96.62 87 GLN A CA 1
ATOM 705 C C . GLN A 1 87 ? -18.525 -3.536 23.321 1.00 96.62 87 GLN A C 1
ATOM 707 O O . GLN A 1 87 ? -19.101 -3.994 24.313 1.00 96.62 87 GLN A O 1
ATOM 712 N N . LEU A 1 88 ? -18.274 -2.232 23.180 1.00 97.50 88 LEU A N 1
ATOM 713 C CA . LEU A 1 88 ? -18.677 -1.232 24.163 1.00 97.50 88 LEU A CA 1
ATOM 714 C C . LEU A 1 88 ? -20.204 -1.149 24.282 1.00 97.50 88 LEU A C 1
ATOM 716 O O . LEU A 1 88 ? -20.734 -1.105 25.394 1.00 97.50 88 LEU A O 1
ATOM 720 N N . GLU A 1 89 ? -20.921 -1.172 23.156 1.00 97.50 89 GLU A N 1
ATOM 721 C CA . GLU A 1 89 ? -22.384 -1.161 23.135 1.00 97.50 89 GLU A CA 1
ATOM 722 C C . GLU A 1 89 ? -22.967 -2.395 23.842 1.00 97.50 89 GLU A C 1
ATOM 724 O O . GLU A 1 89 ? -23.875 -2.263 24.667 1.00 97.50 89 GLU A O 1
ATOM 729 N N . ASN A 1 90 ? -22.419 -3.584 23.576 1.00 96.31 90 ASN A N 1
ATOM 730 C CA . ASN A 1 90 ? -22.840 -4.821 24.237 1.00 96.31 90 ASN A CA 1
ATOM 731 C C . ASN A 1 90 ? -22.589 -4.774 25.748 1.00 96.31 90 ASN A C 1
ATOM 733 O O . ASN A 1 90 ? -23.509 -5.018 26.526 1.00 96.31 90 ASN A O 1
ATOM 737 N N . THR A 1 91 ? -21.391 -4.354 26.163 1.00 95.94 91 THR A N 1
ATOM 738 C CA . THR A 1 91 ? -21.039 -4.203 27.585 1.00 95.94 91 THR A CA 1
ATOM 739 C C . THR A 1 91 ? -21.988 -3.227 28.289 1.00 95.94 91 THR A C 1
ATOM 741 O O . THR A 1 91 ? -22.470 -3.486 29.392 1.00 95.94 91 THR A O 1
ATOM 744 N N . ARG A 1 92 ? -22.329 -2.108 27.634 1.00 97.25 92 ARG A N 1
ATOM 745 C CA . ARG A 1 92 ? -23.302 -1.139 28.157 1.00 97.25 92 ARG A CA 1
ATOM 746 C C . ARG A 1 92 ? -24.691 -1.761 28.323 1.00 97.25 92 ARG A C 1
ATOM 748 O O . ARG A 1 92 ? -25.346 -1.504 29.334 1.00 97.25 92 ARG A O 1
ATOM 755 N N . LYS A 1 93 ? -25.160 -2.548 27.348 1.00 96.06 93 LYS A N 1
ATOM 756 C CA . LYS A 1 93 ? -26.463 -3.234 27.421 1.00 96.06 93 LYS A CA 1
ATOM 757 C C . LYS A 1 93 ? -26.501 -4.242 28.567 1.00 96.06 93 LYS A C 1
ATOM 759 O O . LYS A 1 93 ? -27.465 -4.237 29.330 1.00 96.06 93 LYS A O 1
ATOM 764 N N . GLU A 1 94 ? -25.453 -5.048 28.715 1.00 95.62 94 GLU A N 1
ATOM 765 C CA . GLU A 1 94 ? -25.315 -6.018 29.806 1.00 95.62 94 GLU A CA 1
ATOM 766 C C . GLU A 1 94 ? -25.324 -5.331 31.172 1.00 95.62 94 GLU A C 1
ATOM 768 O O . GLU A 1 94 ? -26.063 -5.747 32.063 1.00 95.62 94 GLU A O 1
ATOM 773 N N . PHE A 1 95 ? -24.595 -4.221 31.315 1.00 96.31 95 PHE A N 1
ATOM 774 C CA . PHE A 1 95 ? -24.594 -3.431 32.542 1.00 96.31 95 PHE A CA 1
ATOM 775 C C . PHE A 1 95 ? -25.994 -2.907 32.900 1.00 96.31 95 PHE A C 1
ATOM 777 O O . PHE A 1 95 ? -26.459 -3.103 34.021 1.00 96.31 95 PHE A O 1
ATOM 784 N N . ILE A 1 96 ? -26.700 -2.278 31.951 1.00 95.94 96 ILE A N 1
ATOM 785 C CA . ILE A 1 96 ? -28.053 -1.744 32.190 1.00 95.94 96 ILE A CA 1
ATOM 786 C C . ILE A 1 96 ? -29.029 -2.868 32.556 1.00 95.94 96 ILE A C 1
ATOM 788 O O . ILE A 1 96 ? -29.854 -2.696 33.459 1.00 95.94 96 ILE A O 1
ATOM 792 N N . ALA A 1 97 ? -28.946 -4.013 31.875 1.00 93.44 97 ALA A N 1
ATOM 793 C CA . ALA A 1 97 ? -29.788 -5.169 32.161 1.00 93.44 97 ALA A CA 1
ATOM 794 C C . ALA A 1 97 ? -29.506 -5.742 33.559 1.00 93.44 97 ALA A C 1
ATOM 796 O O . ALA A 1 97 ? -30.450 -5.983 34.314 1.00 93.44 97 ALA A O 1
ATOM 797 N N . GLY A 1 98 ? -28.227 -5.888 33.922 1.00 93.00 98 GLY A N 1
ATOM 798 C CA . GLY A 1 98 ? -27.792 -6.334 35.246 1.00 93.00 98 GLY A CA 1
ATOM 799 C C . GLY A 1 98 ? -28.304 -5.416 36.353 1.00 93.00 98 GLY A C 1
ATOM 800 O O . GLY A 1 98 ? -29.015 -5.871 37.248 1.00 93.00 98 GLY A O 1
ATOM 801 N N . VAL A 1 99 ? -28.066 -4.105 36.229 1.00 95.12 99 VAL A N 1
ATOM 802 C CA . VAL A 1 99 ? -28.555 -3.102 37.192 1.00 95.12 99 VAL A CA 1
ATOM 803 C C . VAL A 1 99 ? -30.083 -3.131 37.300 1.00 95.12 99 VAL A C 1
ATOM 805 O O . VAL A 1 99 ? -30.631 -3.110 38.399 1.00 95.12 99 VAL A O 1
ATOM 808 N N . SER A 1 100 ? -30.802 -3.227 36.177 1.00 94.62 100 SER A N 1
ATOM 809 C CA . SER A 1 100 ? -32.273 -3.280 36.186 1.00 94.62 100 SER A CA 1
ATOM 810 C C . SER A 1 100 ? -32.802 -4.520 36.909 1.00 94.62 100 SER A C 1
ATOM 812 O O . SER A 1 100 ? -33.777 -4.435 37.658 1.00 94.62 100 SER A O 1
ATOM 814 N N . HIS A 1 101 ? -32.163 -5.671 36.696 1.00 93.44 101 HIS A N 1
ATOM 815 C CA . HIS A 1 101 ? -32.529 -6.919 37.356 1.00 93.44 101 HIS A CA 1
ATOM 816 C C . HIS A 1 101 ? -32.303 -6.835 38.872 1.00 93.44 101 HIS A C 1
ATOM 818 O O . HIS A 1 101 ? -33.187 -7.189 39.660 1.00 93.44 101 HIS A O 1
ATOM 824 N N . GLU A 1 102 ? -31.152 -6.304 39.284 1.00 94.31 102 GLU A N 1
ATOM 825 C CA . GLU A 1 102 ? -30.809 -6.134 40.696 1.00 94.31 102 GLU A CA 1
ATOM 826 C C . GLU A 1 102 ? -31.704 -5.117 41.407 1.00 94.31 102 GLU A C 1
ATOM 828 O O . GLU A 1 102 ? -32.044 -5.336 42.564 1.00 94.31 102 GLU A O 1
ATOM 833 N N . LEU A 1 103 ? -32.166 -4.060 40.728 1.00 95.25 103 LEU A N 1
ATOM 834 C CA . LEU A 1 103 ? -33.091 -3.071 41.300 1.00 95.25 103 LEU A CA 1
ATOM 835 C C . LEU A 1 103 ? -34.551 -3.549 41.353 1.00 95.25 103 LEU A C 1
ATOM 837 O O . LEU A 1 103 ? -35.291 -3.182 42.271 1.00 95.25 103 LEU A O 1
ATOM 841 N N . LYS A 1 104 ? -34.993 -4.380 40.399 1.00 92.44 104 LYS A N 1
ATOM 842 C CA . LYS A 1 104 ? -36.379 -4.881 40.346 1.00 92.44 104 LYS A CA 1
ATOM 843 C C . LYS A 1 104 ? -36.745 -5.706 41.582 1.00 92.44 104 LYS A C 1
ATOM 845 O O . LYS A 1 104 ? -37.872 -5.610 42.069 1.00 92.44 104 LYS A O 1
ATOM 850 N N . THR A 1 105 ? -35.801 -6.492 42.093 1.00 93.94 105 THR A N 1
ATOM 851 C CA . THR A 1 105 ? -35.990 -7.364 43.263 1.00 93.94 105 THR A CA 1
ATOM 852 C C . THR A 1 105 ? -36.316 -6.578 44.544 1.00 93.94 105 THR A C 1
ATOM 854 O O . THR A 1 105 ? -37.411 -6.773 45.078 1.00 93.94 105 THR A O 1
ATOM 857 N N . PRO A 1 106 ? -35.468 -5.645 45.027 1.00 92.56 106 PRO A N 1
ATOM 858 C CA . PRO A 1 106 ? -35.760 -4.868 46.229 1.00 92.56 106 PRO A CA 1
ATOM 859 C C . PRO A 1 106 ? -36.996 -3.975 46.063 1.00 92.56 106 PRO A C 1
ATOM 861 O O . PRO A 1 106 ? -37.782 -3.860 47.000 1.00 92.56 106 PRO A O 1
ATOM 864 N N . LEU A 1 107 ? -37.237 -3.397 44.878 1.00 91.88 107 LEU A N 1
ATOM 865 C CA . LEU A 1 107 ? -38.457 -2.621 44.608 1.00 91.88 107 LEU A CA 1
ATOM 866 C C . LEU A 1 107 ? -39.731 -3.467 44.708 1.00 91.88 107 LEU A C 1
ATOM 868 O O . LEU A 1 107 ? -40.731 -3.008 45.260 1.00 91.88 107 LEU A O 1
ATOM 872 N N . SER A 1 108 ? -39.700 -4.704 44.210 1.00 92.12 108 SER A N 1
ATOM 873 C CA . SER A 1 108 ? -40.836 -5.627 44.314 1.00 92.12 108 SER A CA 1
ATOM 874 C C . SER A 1 108 ? -41.112 -6.009 45.767 1.00 92.12 108 SER A C 1
ATOM 876 O O . SER A 1 108 ? -42.273 -6.054 46.167 1.00 92.12 108 SER A O 1
ATOM 878 N N . ILE A 1 109 ? -40.059 -6.210 46.568 1.00 93.69 109 ILE A N 1
ATOM 879 C CA . ILE A 1 109 ? -40.182 -6.466 48.009 1.00 93.69 109 ILE A CA 1
ATOM 880 C C . ILE A 1 109 ? -40.808 -5.253 48.708 1.00 93.69 109 ILE A C 1
ATOM 882 O O . ILE A 1 109 ? -41.798 -5.411 49.417 1.00 93.69 109 ILE A O 1
ATOM 886 N N . MET A 1 110 ? -40.305 -4.037 48.461 1.00 93.19 110 MET A N 1
ATOM 887 C CA . MET A 1 110 ? -40.871 -2.813 49.046 1.00 93.19 110 MET A CA 1
ATOM 888 C C . MET A 1 110 ? -42.346 -2.627 48.677 1.00 93.19 110 MET A C 1
ATOM 890 O O . MET A 1 110 ? -43.169 -2.359 49.550 1.00 93.19 110 MET A O 1
ATOM 894 N N . LYS A 1 111 ? -42.702 -2.832 47.403 1.00 91.12 111 LYS A N 1
ATOM 895 C CA . LYS A 1 111 ? -44.093 -2.766 46.942 1.00 91.12 111 LYS A CA 1
ATOM 896 C C . LYS A 1 111 ? -44.969 -3.823 47.619 1.00 91.12 111 LYS A C 1
ATOM 898 O O . LYS A 1 111 ? -46.066 -3.499 48.056 1.00 91.12 111 LYS A O 1
ATOM 903 N N . SER A 1 112 ? -44.479 -5.057 47.743 1.00 90.06 112 SER A N 1
ATOM 904 C CA . SER A 1 112 ? -45.191 -6.137 48.434 1.00 90.06 112 SER A CA 1
ATOM 905 C C . SER A 1 112 ? -45.462 -5.791 49.899 1.00 90.06 112 SER A C 1
ATOM 907 O O . SER A 1 112 ? -46.571 -6.015 50.374 1.00 90.06 112 SER A O 1
ATOM 909 N N . CYS A 1 113 ? -44.480 -5.224 50.608 1.00 91.62 113 CYS A N 1
ATOM 910 C CA . CYS A 1 113 ? -44.658 -4.784 51.991 1.00 91.62 113 CYS A CA 1
ATOM 911 C C . CYS A 1 113 ? -45.724 -3.684 52.110 1.00 91.62 113 CYS A C 1
ATOM 913 O O . CYS A 1 113 ? -46.558 -3.750 53.009 1.00 91.62 113 CYS A O 1
ATOM 915 N N . ILE A 1 114 ? -45.721 -2.701 51.201 1.00 93.69 114 ILE A N 1
ATOM 916 C CA . ILE A 1 114 ? -46.724 -1.622 51.180 1.00 93.69 114 ILE A CA 1
ATOM 917 C C . ILE A 1 114 ? -48.131 -2.187 50.934 1.00 93.69 114 ILE A C 1
ATOM 919 O O . ILE A 1 114 ? -49.047 -1.844 51.673 1.00 93.69 114 ILE A O 1
ATOM 923 N N . SER A 1 115 ? -48.301 -3.097 49.970 1.00 88.12 115 SER A N 1
ATOM 924 C CA . SER A 1 115 ? -49.614 -3.693 49.677 1.00 88.12 115 SER A CA 1
ATOM 925 C C . SER A 1 115 ? -50.170 -4.528 50.837 1.00 88.12 115 SER A C 1
ATOM 927 O O . SER A 1 115 ? -51.355 -4.435 51.132 1.00 88.12 115 SER A O 1
ATOM 929 N N . ILE A 1 116 ? -49.325 -5.287 51.548 1.00 89.06 116 ILE A N 1
ATOM 930 C CA . ILE A 1 116 ? -49.749 -6.035 52.748 1.00 89.06 116 ILE A CA 1
ATOM 931 C C . ILE A 1 116 ? -50.255 -5.082 53.843 1.00 89.06 116 ILE A C 1
ATOM 933 O O . ILE A 1 116 ? -51.232 -5.383 54.529 1.00 89.06 116 ILE A O 1
ATOM 937 N N . LEU A 1 117 ? -49.594 -3.933 54.017 1.00 89.06 117 LEU A N 1
ATOM 938 C CA . LEU A 1 117 ? -50.009 -2.921 54.990 1.00 89.06 117 LEU A CA 1
ATOM 939 C C . LEU A 1 117 ? -51.339 -2.262 54.599 1.00 89.06 117 LEU A C 1
ATOM 941 O O . LEU A 1 117 ? -52.188 -2.075 55.468 1.00 89.06 117 LEU A O 1
ATOM 945 N N . GLU A 1 118 ? -51.543 -1.935 53.320 1.00 87.81 118 GLU A N 1
ATOM 946 C CA . GLU A 1 118 ? -52.812 -1.374 52.834 1.00 87.81 118 GLU A CA 1
ATOM 947 C C . GLU A 1 118 ? -53.989 -2.344 53.027 1.00 87.81 118 GLU A C 1
ATOM 949 O O . GLU A 1 118 ? -55.030 -1.931 53.542 1.00 87.81 118 GLU A O 1
ATOM 954 N N . ASP A 1 119 ? -53.817 -3.633 52.716 1.00 83.44 119 ASP A N 1
ATOM 955 C CA . ASP A 1 119 ? -54.865 -4.650 52.897 1.00 83.44 119 ASP A CA 1
ATOM 956 C C . ASP A 1 119 ? -55.224 -4.860 54.379 1.00 83.44 119 ASP A C 1
ATOM 958 O O . ASP A 1 119 ? -56.400 -4.964 54.740 1.00 83.44 119 ASP A O 1
ATOM 962 N N . GLY A 1 120 ? -54.225 -4.864 55.270 1.00 74.44 120 GLY A N 1
ATOM 963 C CA . GLY A 1 120 ? -54.446 -4.975 56.716 1.00 74.44 120 GLY A CA 1
ATOM 964 C C . GLY A 1 120 ? -55.194 -3.778 57.316 1.00 74.44 120 GLY A C 1
ATOM 965 O O . GLY A 1 120 ? -55.962 -3.941 58.265 1.00 74.44 120 GLY A O 1
ATOM 966 N N . VAL A 1 121 ? -55.014 -2.580 56.750 1.00 64.38 121 VAL A N 1
ATOM 967 C CA . VAL A 1 121 ? -55.745 -1.364 57.148 1.00 64.38 121 VAL A CA 1
ATOM 968 C C . VAL A 1 121 ? -57.154 -1.336 56.543 1.00 64.38 121 VAL A C 1
ATOM 970 O O . VAL A 1 121 ? -58.093 -0.911 57.215 1.00 64.38 121 VAL A O 1
ATOM 973 N N . ALA A 1 122 ? -57.333 -1.831 55.314 1.00 60.06 122 ALA A N 1
ATOM 974 C CA . ALA A 1 122 ? -58.636 -1.925 54.656 1.00 60.06 122 ALA A CA 1
ATOM 975 C C . ALA A 1 122 ? -59.569 -2.967 55.300 1.00 60.06 122 ALA A C 1
ATOM 977 O O . ALA A 1 122 ? -60.783 -2.784 55.279 1.00 60.06 122 ALA A O 1
ATOM 978 N N . SER A 1 123 ? -59.023 -4.016 55.926 1.00 57.94 123 SER A N 1
ATOM 979 C CA . SER A 1 123 ? -59.807 -5.025 56.656 1.00 57.94 123 SER A CA 1
ATOM 980 C C . SER A 1 123 ? -60.326 -4.555 58.032 1.00 57.94 123 SER A C 1
ATOM 982 O O . SER A 1 123 ? -61.072 -5.296 58.670 1.00 57.94 123 SER A O 1
ATOM 984 N N . ASN A 1 124 ? -59.940 -3.363 58.510 1.00 49.56 124 ASN A N 1
ATOM 985 C CA . ASN A 1 124 ? -60.366 -2.769 59.792 1.00 49.56 124 ASN A CA 1
ATOM 986 C C . ASN A 1 124 ? -61.429 -1.655 59.615 1.00 49.56 124 ASN A C 1
ATOM 988 O O . ASN A 1 124 ? -61.438 -0.648 60.327 1.00 49.56 124 ASN A O 1
ATOM 992 N N . LYS A 1 125 ? -62.318 -1.802 58.633 1.00 41.31 125 LYS A N 1
ATOM 993 C CA . LYS A 1 125 ? -63.554 -1.021 58.488 1.00 41.31 125 LYS A CA 1
ATOM 994 C C . LYS A 1 125 ? -64.714 -1.964 58.223 1.00 41.31 125 LYS A C 1
ATOM 996 O O . LYS A 1 125 ? -65.816 -1.641 58.713 1.00 41.31 125 LYS A O 1
#

Solvent-accessible surface area (backbone atoms only — not comparable to full-atom values): 6968 Å² total; per-residue (Å²): 122,67,67,57,58,57,51,51,54,53,50,54,52,51,50,53,55,50,48,55,48,46,42,64,72,48,53,50,56,52,52,48,46,53,55,52,49,53,36,43,75,69,74,42,72,90,72,76,54,78,70,86,51,97,47,75,69,18,52,50,28,51,51,50,42,51,50,50,52,51,51,55,51,50,54,53,50,51,54,52,50,54,54,50,51,52,52,50,53,49,53,52,52,52,49,55,51,51,53,51,55,64,51,49,54,59,52,50,50,53,51,51,55,50,51,54,53,52,54,60,56,64,74,74,115

Sequence (125 aa):
KDYYVYLIIFVLILIVLISFYYSKKIAKPLLQINDTTKKIAGLDFSETIPITTKDEIGDLSQNINTLSKALHSHIHQLQQDIEKEKQLENTRKEFIAGVSHELKTPLSIMKSCISILEDGVASNK

InterPro domains:
  IPR003660 HAMP domain [PF00672] (23-72)
  IPR003660 HAMP domain [PS50885] (24-76)
  IPR003660 HAMP domain [SM00304] (24-76)
  IPR003661 Signal transduction histidine kinase, dimerisation/phosphoacceptor domain [PF00512] (92-120)
  IPR003661 Signal transduction histidine kinase, dimerisation/phosphoacceptor domain [cd00082] (89-124)
  IPR036097 Signal transduction histidine kinase, dimerisation/phosphoacceptor domain superfamily [SSF47384] (75-120)
  IPR050398 Heme sensor protein HssS/ArlS-like [PTHR45528] (4-120)

Organism: NCBI:txid1890302

Mean 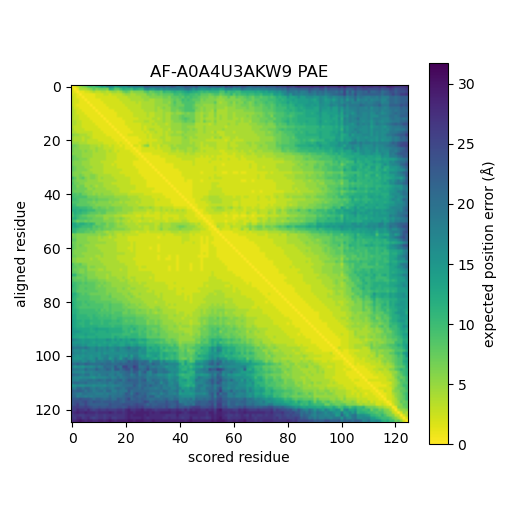predicted aligned error: 8.41 Å

Nearest PDB structures (foldseek):
  8c5v-assembly1_I  TM=9.139E-01  e=5.028E-02  Escherichia coli

Foldseek 3Di:
DCVVVVVVVVVVVVVVVVVVVCCVPPVVLVVQVVVVVVCLVVVNLVDARDQPDPDPSNVVSVVVNVVSVVVNVVVVVVVVVVVVVVVVVVVVVVVVVVVVVVVVVVVVVVVVVVVVVVVVVVVPD